Protein AF-A0A5P2AVI6-F1 (afdb_monomer_lite)

Organism: Streptomyces venezuelae (NCBI:txid54571)

pLDDT: mean 83.03, std 14.41, range [40.16, 95.0]

Structure (mmCIF, N/CA/C/O backbone):
data_AF-A0A5P2AVI6-F1
#
_entry.id   AF-A0A5P2AVI6-F1
#
loop_
_atom_site.group_PDB
_atom_site.id
_atom_site.type_symbol
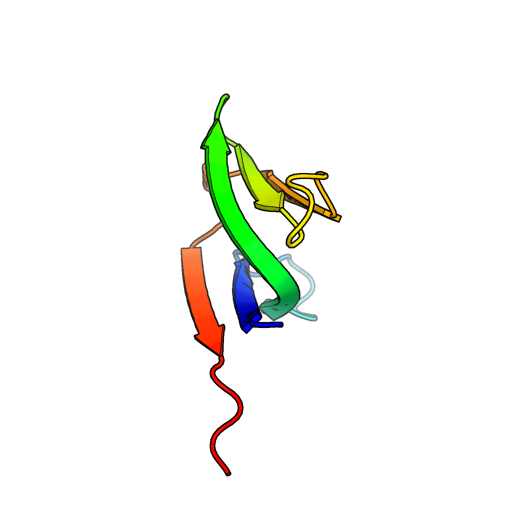_atom_site.label_atom_id
_atom_site.label_alt_id
_atom_site.label_comp_id
_atom_site.label_asym_id
_atom_site.label_entity_id
_atom_site.label_seq_id
_atom_site.pdbx_PDB_ins_code
_atom_site.Cartn_x
_atom_site.Cartn_y
_atom_site.Cartn_z
_atom_site.occupancy
_atom_site.B_iso_or_equiv
_atom_site.auth_seq_id
_atom_site.auth_comp_id
_atom_site.auth_asym_id
_atom_site.auth_atom_id
_atom_site.pdbx_PDB_model_num
ATOM 1 N N . MET A 1 1 ? 13.450 -9.770 -3.198 1.00 70.06 1 MET A N 1
ATOM 2 C CA . MET A 1 1 ? 12.552 -8.800 -2.533 1.00 70.06 1 MET A CA 1
ATOM 3 C C . MET A 1 1 ? 11.454 -8.435 -3.521 1.00 70.06 1 MET A C 1
ATOM 5 O O . MET A 1 1 ? 11.748 -8.444 -4.711 1.00 70.06 1 MET A O 1
ATOM 9 N N . ALA A 1 2 ? 10.203 -8.245 -3.091 1.00 79.50 2 ALA A N 1
ATOM 10 C CA . ALA A 1 2 ? 9.136 -7.853 -4.012 1.00 79.50 2 ALA A CA 1
ATOM 11 C C . ALA A 1 2 ? 9.078 -6.326 -4.118 1.00 79.50 2 ALA A C 1
ATOM 13 O O . ALA A 1 2 ? 9.331 -5.622 -3.143 1.00 79.50 2 ALA A O 1
ATOM 14 N N . SER A 1 3 ? 8.730 -5.817 -5.292 1.00 87.94 3 SER A N 1
ATOM 15 C CA . SER A 1 3 ? 8.425 -4.401 -5.464 1.00 87.94 3 SER A CA 1
ATOM 16 C C . SER A 1 3 ? 6.911 -4.237 -5.528 1.00 87.94 3 SER A C 1
ATOM 18 O O . SER A 1 3 ? 6.220 -5.028 -6.171 1.00 87.94 3 SER A O 1
ATOM 20 N N . TYR A 1 4 ? 6.388 -3.227 -4.848 1.00 89.62 4 TYR A N 1
ATOM 21 C CA . TYR A 1 4 ? 4.984 -2.846 -4.868 1.00 89.62 4 TYR A CA 1
ATOM 22 C C . TYR A 1 4 ? 4.863 -1.433 -5.438 1.00 89.62 4 TYR A C 1
ATOM 24 O O . TYR A 1 4 ? 5.540 -0.515 -4.986 1.00 89.62 4 TYR A O 1
ATOM 32 N N . GLU A 1 5 ? 4.008 -1.259 -6.436 1.00 90.88 5 GLU A N 1
ATOM 33 C CA . GLU A 1 5 ? 3.587 0.038 -6.955 1.00 90.88 5 GLU A CA 1
ATOM 34 C C . GLU A 1 5 ? 2.313 0.460 -6.225 1.00 90.88 5 GLU A C 1
ATOM 36 O O . GLU A 1 5 ? 1.264 -0.178 -6.346 1.00 90.88 5 GLU A O 1
ATOM 41 N N . VAL A 1 6 ? 2.419 1.528 -5.444 1.00 89.88 6 VAL A N 1
ATOM 42 C CA . VAL A 1 6 ? 1.329 2.114 -4.672 1.00 89.88 6 VAL A CA 1
ATOM 43 C C . VAL A 1 6 ? 0.841 3.342 -5.414 1.00 89.88 6 VAL A C 1
ATOM 45 O O . VAL A 1 6 ? 1.565 4.324 -5.546 1.00 89.88 6 VAL A O 1
ATOM 48 N N . THR A 1 7 ? -0.388 3.293 -5.913 1.00 88.50 7 THR A N 1
ATOM 49 C CA . THR A 1 7 ? -1.029 4.453 -6.527 1.00 88.50 7 THR A CA 1
ATOM 50 C C . THR A 1 7 ? -1.757 5.272 -5.465 1.00 88.50 7 THR A C 1
ATOM 52 O O . THR A 1 7 ? -2.736 4.805 -4.873 1.00 88.50 7 THR A O 1
ATOM 55 N N . LEU A 1 8 ? -1.300 6.500 -5.248 1.00 86.00 8 LEU A N 1
ATOM 56 C CA . LEU A 1 8 ? -1.931 7.518 -4.419 1.00 86.00 8 LEU A CA 1
ATOM 57 C C . LEU A 1 8 ? -2.893 8.374 -5.270 1.00 86.00 8 LEU A C 1
ATOM 59 O O . LEU A 1 8 ? -2.749 8.439 -6.492 1.00 86.00 8 LEU A O 1
ATOM 63 N N . PRO A 1 9 ? -3.924 9.013 -4.686 1.00 73.12 9 PRO A N 1
ATOM 64 C CA . PRO A 1 9 ? -4.743 9.968 -5.407 1.00 73.12 9 PRO A CA 1
ATOM 65 C C . PRO A 1 9 ? -3.867 11.133 -5.857 1.00 73.12 9 PRO A C 1
ATOM 67 O O . PRO A 1 9 ? -3.052 11.633 -5.078 1.00 73.12 9 PRO A O 1
ATOM 70 N N . ALA A 1 10 ? -4.094 11.580 -7.090 1.00 63.22 10 ALA A N 1
ATOM 71 C CA . ALA A 1 10 ? -3.434 12.742 -7.655 1.00 63.22 10 ALA A CA 1
ATOM 72 C C . ALA A 1 10 ? -3.484 13.917 -6.690 1.00 63.22 10 ALA A C 1
ATOM 74 O O . ALA A 1 10 ? -4.551 14.462 -6.391 1.00 63.22 10 ALA A O 1
ATOM 75 N N . ARG A 1 11 ? -2.308 14.300 -6.184 1.00 57.19 11 ARG A N 1
ATOM 76 C CA . ARG A 1 11 ? -2.151 15.599 -5.548 1.00 57.19 11 ARG A CA 1
ATOM 77 C C . ARG A 1 11 ? -2.160 16.646 -6.649 1.00 57.19 11 ARG A C 1
ATOM 79 O O . ARG A 1 11 ? -1.604 16.454 -7.724 1.00 57.19 11 ARG A O 1
ATOM 86 N N . VAL A 1 12 ? -2.816 17.759 -6.372 1.00 58.16 12 VAL A N 1
ATOM 87 C CA . VAL A 1 12 ? -2.678 18.977 -7.164 1.00 58.16 12 VAL A CA 1
ATOM 88 C C . VAL A 1 12 ? -1.521 19.750 -6.521 1.00 58.16 12 VAL A C 1
ATOM 90 O O . VAL A 1 12 ? -1.642 20.074 -5.337 1.00 58.16 12 VAL A O 1
ATOM 93 N N . PRO A 1 13 ? -0.397 20.023 -7.214 1.00 53.03 13 PRO A N 1
ATOM 94 C CA . PRO A 1 13 ? -0.119 19.836 -8.643 1.00 53.03 13 PRO A CA 1
ATOM 95 C C . PRO A 1 13 ? 0.322 18.403 -9.036 1.00 53.03 13 PRO A C 1
ATOM 97 O O . PRO A 1 13 ? 0.954 17.717 -8.232 1.00 53.03 13 PRO A O 1
ATOM 100 N N . PRO A 1 14 ? 0.013 17.970 -10.277 1.00 57.69 14 PRO A N 1
ATOM 101 C CA . PRO A 1 14 ? 0.145 16.593 -10.754 1.00 57.69 14 PRO A CA 1
ATOM 102 C C . PRO A 1 14 ? 1.614 16.213 -10.945 1.00 57.69 14 PRO A C 1
ATOM 104 O O . PRO A 1 14 ? 2.248 16.561 -11.940 1.00 57.69 14 PRO A O 1
ATOM 107 N N . GLY A 1 15 ? 2.164 15.496 -9.977 1.00 54.72 15 GLY A N 1
ATOM 108 C CA . GLY A 1 15 ? 3.519 14.977 -10.049 1.00 54.72 15 GLY A CA 1
ATOM 109 C C . GLY A 1 15 ? 3.658 13.792 -9.115 1.00 54.72 15 GLY A C 1
ATOM 110 O O . GLY A 1 15 ? 3.800 13.982 -7.914 1.00 54.72 15 GLY A O 1
ATOM 111 N N . GLN A 1 16 ? 3.645 12.592 -9.698 1.00 63.41 16 GLN A N 1
ATOM 112 C CA . GLN A 1 16 ? 3.943 11.309 -9.056 1.00 63.41 16 GLN A CA 1
ATOM 113 C C . GLN A 1 16 ? 2.792 10.702 -8.229 1.00 63.41 16 GLN A C 1
ATOM 115 O O . GLN A 1 16 ? 2.773 10.719 -7.004 1.00 63.41 16 GLN A O 1
ATOM 120 N N . ASP A 1 17 ? 1.836 10.099 -8.937 1.00 77.69 17 ASP A N 1
ATOM 121 C CA . ASP A 1 17 ? 0.746 9.302 -8.357 1.00 77.69 17 ASP A CA 1
ATOM 122 C C . ASP A 1 17 ? 1.182 7.902 -7.924 1.00 77.69 17 ASP A C 1
ATOM 124 O O . ASP A 1 17 ? 0.426 7.214 -7.253 1.00 77.69 17 ASP A O 1
ATOM 128 N N . VAL A 1 18 ? 2.362 7.441 -8.346 1.00 84.12 18 VAL A N 1
ATOM 129 C CA . VAL A 1 18 ? 2.825 6.068 -8.123 1.00 84.12 18 VAL A CA 1
ATOM 130 C C . VAL A 1 18 ? 4.129 6.079 -7.341 1.00 84.12 18 VAL A C 1
ATOM 132 O O . VAL A 1 18 ? 5.158 6.528 -7.850 1.00 84.12 18 VAL A O 1
ATOM 135 N N . GLU A 1 19 ? 4.091 5.533 -6.130 1.00 86.31 19 GLU A N 1
ATOM 136 C CA . GLU A 1 19 ? 5.275 5.264 -5.320 1.00 86.31 19 GLU A CA 1
ATOM 137 C C . GLU A 1 19 ? 5.677 3.797 -5.444 1.00 86.31 19 GLU A C 1
ATOM 139 O O . GLU A 1 19 ? 4.846 2.891 -5.372 1.00 86.31 19 GLU A O 1
ATOM 144 N N . LYS A 1 20 ? 6.971 3.555 -5.650 1.00 89.06 20 LYS A N 1
ATOM 145 C CA . LYS A 1 20 ? 7.541 2.209 -5.691 1.00 89.06 20 LYS A CA 1
ATOM 146 C C . LYS A 1 20 ? 8.136 1.889 -4.333 1.00 89.06 20 LYS A C 1
ATOM 148 O O . LYS A 1 20 ? 9.016 2.602 -3.862 1.00 89.06 20 LYS A O 1
ATOM 153 N N . VAL A 1 21 ? 7.664 0.808 -3.730 1.00 89.94 21 VAL A N 1
ATOM 154 C CA . VAL A 1 21 ? 8.063 0.363 -2.398 1.00 89.94 21 VAL A CA 1
ATOM 155 C C . VAL A 1 21 ? 8.638 -1.035 -2.502 1.00 89.94 21 VAL A C 1
ATOM 157 O O . VAL A 1 21 ? 7.964 -1.966 -2.939 1.00 89.94 21 VAL A O 1
ATOM 160 N N . GLU A 1 22 ? 9.887 -1.199 -2.090 1.00 91.12 22 GLU A N 1
ATOM 161 C CA . GLU A 1 22 ? 10.491 -2.520 -1.966 1.00 91.12 22 GLU A CA 1
ATOM 162 C C . GLU A 1 22 ? 10.175 -3.092 -0.589 1.00 91.12 22 GLU A C 1
ATOM 164 O O . GLU A 1 22 ? 10.568 -2.543 0.437 1.00 91.12 22 GLU A O 1
ATOM 169 N N . ALA A 1 23 ? 9.439 -4.198 -0.566 1.00 91.56 23 ALA A N 1
ATOM 170 C CA . ALA A 1 23 ? 9.004 -4.842 0.662 1.00 91.56 23 ALA A CA 1
ATOM 171 C C . ALA A 1 23 ? 8.888 -6.355 0.462 1.00 91.56 23 ALA A C 1
ATOM 173 O O . ALA A 1 23 ? 8.786 -6.862 -0.657 1.00 91.56 23 ALA A O 1
ATOM 174 N N . ALA A 1 24 ? 8.914 -7.113 1.550 1.00 91.25 24 ALA A N 1
ATOM 175 C CA . ALA A 1 24 ? 8.531 -8.517 1.500 1.00 91.25 24 ALA A CA 1
ATOM 176 C C . ALA A 1 24 ? 7.005 -8.644 1.427 1.00 91.25 24 ALA A C 1
ATOM 178 O O . ALA A 1 24 ? 6.488 -9.350 0.558 1.00 91.25 24 ALA A O 1
ATOM 179 N N . ASP A 1 25 ? 6.305 -7.900 2.281 1.00 91.31 25 ASP A N 1
ATOM 180 C CA . ASP A 1 25 ? 4.857 -7.983 2.461 1.00 91.31 25 ASP A CA 1
ATOM 181 C C . ASP A 1 25 ? 4.254 -6.620 2.847 1.00 91.31 25 ASP A C 1
ATOM 183 O O . ASP A 1 25 ? 4.986 -5.643 3.044 1.00 91.31 25 ASP A O 1
ATOM 187 N N . TYR A 1 26 ? 2.925 -6.540 2.935 1.00 92.00 26 TYR A N 1
ATOM 188 C CA . TYR A 1 26 ? 2.232 -5.364 3.449 1.00 92.00 26 TYR A CA 1
ATOM 189 C C . TYR A 1 26 ? 1.009 -5.759 4.277 1.00 92.00 26 TYR A C 1
ATOM 191 O O . TYR A 1 26 ? 0.297 -6.708 3.960 1.00 92.00 26 TYR A O 1
ATOM 199 N N . LYS A 1 27 ? 0.715 -4.971 5.310 1.00 93.69 27 LYS A N 1
ATOM 200 C CA . LYS A 1 27 ? -0.467 -5.135 6.160 1.00 93.69 27 LYS A CA 1
ATOM 201 C C . LYS A 1 27 ? -1.225 -3.828 6.315 1.00 93.69 27 LYS A C 1
ATOM 203 O O . LYS A 1 27 ? -0.623 -2.758 6.290 1.00 93.69 27 LYS A O 1
ATOM 208 N N . VAL A 1 28 ? -2.540 -3.916 6.493 1.00 93.25 28 VAL A N 1
ATOM 209 C CA . VAL A 1 28 ? -3.390 -2.755 6.778 1.00 93.25 28 VAL A CA 1
ATOM 210 C C . VAL A 1 28 ? -3.735 -2.751 8.263 1.00 93.25 28 VAL A C 1
ATOM 212 O O . VAL A 1 28 ? -4.355 -3.692 8.747 1.00 93.25 28 VAL A O 1
ATOM 215 N N . GLU A 1 29 ? -3.315 -1.715 8.982 1.00 94.25 29 GLU A N 1
ATOM 216 C CA . GLU A 1 29 ? -3.491 -1.565 10.433 1.00 94.25 29 GLU A CA 1
ATOM 217 C C . GLU A 1 29 ? -3.732 -0.081 10.742 1.00 94.25 29 GLU A C 1
ATOM 219 O O . GLU A 1 29 ? -3.137 0.778 10.098 1.00 94.25 29 GLU A O 1
ATOM 224 N N . ASP A 1 30 ? -4.648 0.237 11.659 1.00 93.00 30 ASP A N 1
ATOM 225 C CA . ASP A 1 30 ? -4.957 1.619 12.077 1.00 93.00 30 ASP A CA 1
ATOM 226 C C . ASP A 1 30 ? -5.301 2.603 10.936 1.00 93.00 30 ASP A C 1
ATOM 228 O O . ASP A 1 30 ? -5.094 3.810 11.044 1.00 93.00 30 ASP A O 1
ATOM 232 N N . GLY A 1 31 ? -5.825 2.104 9.811 1.00 92.19 31 GLY A N 1
ATOM 233 C CA . GLY A 1 31 ? -6.098 2.930 8.630 1.00 92.19 31 GLY A CA 1
ATOM 234 C C . GLY A 1 31 ? -4.849 3.284 7.818 1.00 92.19 31 GLY A C 1
ATOM 235 O O . GLY A 1 31 ? -4.902 4.177 6.974 1.00 92.19 31 GLY A O 1
ATOM 236 N N . PHE A 1 32 ? -3.739 2.574 8.025 1.00 94.06 32 PHE A N 1
ATOM 237 C CA . PHE A 1 32 ? -2.505 2.688 7.259 1.00 94.06 32 PHE A CA 1
ATOM 238 C C . PHE A 1 32 ? -2.132 1.360 6.603 1.00 94.06 32 PHE A C 1
ATOM 240 O O . PHE A 1 32 ? -2.275 0.288 7.178 1.00 94.06 32 PHE A O 1
ATOM 247 N N . VAL A 1 33 ? -1.606 1.438 5.387 1.00 94.06 33 VAL A N 1
ATOM 248 C CA . VAL A 1 33 ? -0.915 0.347 4.706 1.00 94.06 33 VAL A CA 1
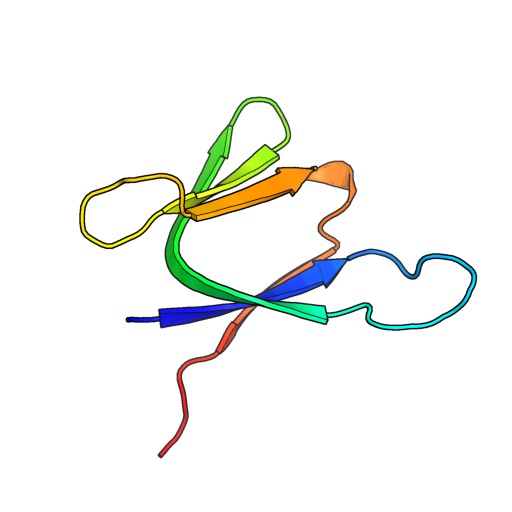ATOM 249 C C . VAL A 1 33 ? 0.550 0.408 5.123 1.00 94.06 33 VAL A C 1
ATOM 251 O O . VAL A 1 33 ? 1.266 1.320 4.711 1.00 94.06 33 VAL A O 1
ATOM 254 N N . HIS A 1 34 ? 1.000 -0.548 5.927 1.00 95.00 34 HIS A N 1
ATOM 255 C CA . HIS A 1 34 ? 2.394 -0.713 6.322 1.00 95.00 34 HIS A CA 1
ATOM 256 C C . HIS A 1 34 ? 3.070 -1.755 5.443 1.00 95.00 34 HIS A C 1
ATOM 258 O O . HIS A 1 34 ? 2.648 -2.906 5.410 1.00 95.00 34 HIS A O 1
ATOM 264 N N . PHE A 1 35 ? 4.156 -1.370 4.790 1.00 93.94 35 PHE A N 1
ATOM 265 C CA . PHE A 1 35 ? 5.021 -2.282 4.057 1.00 93.94 35 PHE A CA 1
ATOM 266 C C . PHE A 1 35 ? 6.144 -2.760 4.971 1.00 93.94 35 PHE A C 1
ATOM 268 O O . PHE A 1 35 ? 6.763 -1.945 5.663 1.00 93.94 35 PHE A O 1
ATOM 275 N N . THR A 1 36 ? 6.404 -4.065 4.975 1.00 94.44 36 THR A N 1
ATOM 276 C CA . THR A 1 36 ? 7.416 -4.695 5.827 1.00 94.44 36 THR A CA 1
ATOM 277 C C . THR A 1 36 ? 8.471 -5.423 5.010 1.00 94.44 36 THR A C 1
ATOM 279 O O . THR A 1 36 ? 8.154 -6.079 4.016 1.00 94.44 36 THR A O 1
ATOM 282 N N . ASP A 1 37 ? 9.729 -5.337 5.433 1.00 92.06 37 ASP A N 1
ATOM 283 C CA . ASP A 1 37 ? 10.818 -6.144 4.876 1.00 92.06 37 ASP A CA 1
ATOM 284 C C . ASP A 1 37 ? 10.727 -7.626 5.303 1.00 92.06 37 ASP A C 1
ATOM 286 O O . ASP A 1 37 ? 9.786 -8.045 5.979 1.00 92.06 37 ASP A O 1
ATOM 290 N N . GLN A 1 38 ? 11.701 -8.451 4.895 1.00 89.12 38 GLN A N 1
ATOM 291 C CA . GLN A 1 38 ? 11.733 -9.880 5.249 1.00 89.12 38 GLN A CA 1
ATOM 292 C C . GLN A 1 38 ? 11.953 -10.140 6.746 1.00 89.12 38 GLN A C 1
ATOM 294 O O . GLN A 1 38 ? 11.636 -11.230 7.217 1.00 89.12 38 GLN A O 1
ATOM 299 N N . ALA A 1 39 ? 12.478 -9.164 7.489 1.00 91.00 39 ALA A N 1
ATOM 300 C CA . ALA A 1 39 ? 12.626 -9.237 8.937 1.00 91.00 39 ALA A CA 1
ATOM 301 C C . ALA A 1 39 ? 11.348 -8.789 9.678 1.00 91.00 39 ALA A C 1
ATOM 303 O O . ALA A 1 39 ? 11.295 -8.863 10.903 1.00 91.00 39 ALA A O 1
ATOM 304 N N . GLY A 1 40 ? 10.318 -8.335 8.951 1.00 88.31 40 GLY A N 1
ATOM 305 C CA . GLY A 1 40 ? 9.080 -7.798 9.515 1.00 88.31 40 GLY A CA 1
ATOM 306 C C . GLY A 1 40 ? 9.182 -6.330 9.943 1.00 88.31 40 GLY A C 1
ATOM 307 O O . GLY A 1 40 ? 8.244 -5.805 10.548 1.00 88.31 40 GLY A O 1
ATOM 308 N N . SER A 1 41 ? 10.286 -5.647 9.633 1.00 93.00 41 SER A N 1
ATOM 309 C CA . SER A 1 41 ? 10.466 -4.234 9.972 1.00 93.00 41 SER A CA 1
ATOM 310 C C . SER A 1 41 ? 9.679 -3.357 9.008 1.00 93.00 41 SER A C 1
ATOM 312 O O . SER A 1 41 ? 9.669 -3.595 7.800 1.00 93.00 41 SER A O 1
ATOM 314 N N . LYS A 1 42 ? 9.012 -2.324 9.532 1.00 93.12 42 LYS A N 1
ATOM 315 C CA . LYS A 1 42 ? 8.255 -1.362 8.721 1.00 93.12 42 LYS A CA 1
ATOM 316 C C . LYS A 1 42 ? 9.229 -0.521 7.889 1.00 93.12 42 LYS A C 1
ATOM 318 O O . LYS A 1 42 ? 10.036 0.207 8.457 1.00 93.12 42 LYS A O 1
ATOM 323 N N . VAL A 1 43 ? 9.120 -0.598 6.564 1.00 92.81 43 VAL A N 1
ATOM 324 C CA . VAL A 1 43 ? 9.966 0.158 5.621 1.00 92.81 43 VAL A CA 1
ATOM 325 C C . VAL A 1 43 ? 9.236 1.335 4.978 1.00 92.81 43 VAL A C 1
ATOM 327 O O . VAL A 1 43 ? 9.857 2.348 4.676 1.00 92.81 43 VAL A O 1
ATOM 330 N N . ALA A 1 44 ? 7.914 1.240 4.813 1.00 91.75 44 ALA A N 1
ATOM 331 C CA . ALA A 1 4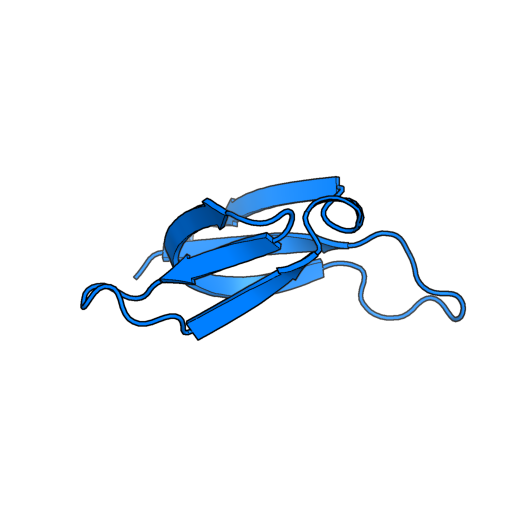4 ? 7.083 2.341 4.332 1.00 91.75 44 ALA A CA 1
ATOM 332 C C . ALA A 1 44 ? 5.676 2.268 4.930 1.00 91.75 44 ALA A C 1
ATOM 334 O O . ALA A 1 44 ? 5.233 1.219 5.407 1.00 91.75 44 ALA A O 1
ATOM 335 N N . SER A 1 45 ? 4.965 3.394 4.952 1.00 93.06 45 SER A N 1
ATOM 336 C CA . SER A 1 45 ? 3.594 3.465 5.462 1.00 93.06 45 SER A CA 1
ATOM 337 C C . SER A 1 45 ? 2.794 4.546 4.750 1.00 93.06 45 SER A C 1
ATOM 339 O O . SER A 1 45 ? 3.253 5.680 4.641 1.00 93.06 45 SER A O 1
ATOM 341 N N . PHE A 1 46 ? 1.580 4.210 4.319 1.00 90.88 46 PHE A N 1
ATOM 342 C CA . PHE A 1 46 ? 0.676 5.124 3.614 1.00 90.88 46 PHE A CA 1
ATOM 343 C C . PHE A 1 46 ? -0.691 5.104 4.273 1.00 90.88 46 PHE A C 1
ATOM 345 O O . PHE A 1 46 ? -1.120 4.066 4.760 1.00 90.88 46 PHE A O 1
ATOM 352 N N . GLN A 1 47 ? -1.404 6.227 4.279 1.00 91.81 47 GLN A N 1
ATOM 353 C CA . GLN A 1 47 ? -2.798 6.238 4.729 1.00 91.81 47 GLN A CA 1
ATOM 354 C C . GLN A 1 47 ? -3.639 5.390 3.772 1.00 91.81 47 GLN A C 1
ATOM 356 O O . GLN A 1 47 ? -3.654 5.665 2.576 1.00 91.81 47 GLN A O 1
ATOM 361 N N . ALA A 1 48 ? -4.341 4.380 4.282 1.00 90.00 48 ALA A N 1
ATOM 362 C CA . ALA 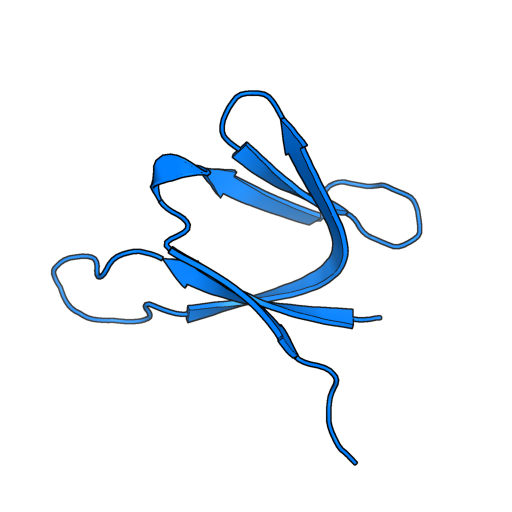A 1 48 ? -5.132 3.450 3.481 1.00 90.00 48 ALA A CA 1
ATOM 363 C C . ALA A 1 48 ? -6.231 4.169 2.684 1.00 90.00 48 ALA A C 1
ATOM 365 O O . ALA A 1 48 ? -6.457 3.839 1.526 1.00 90.00 48 ALA A O 1
ATOM 366 N N . GLU A 1 49 ? -6.836 5.220 3.249 1.00 89.44 49 GLU A N 1
ATOM 367 C CA . GLU A 1 49 ? -7.798 6.087 2.544 1.00 89.44 49 GLU A CA 1
ATOM 368 C C . GLU A 1 49 ? -7.187 6.813 1.329 1.00 89.44 49 GLU A C 1
ATOM 370 O O . GLU A 1 49 ? -7.892 7.183 0.391 1.00 89.44 49 GLU A O 1
ATOM 375 N N . LYS A 1 50 ? -5.861 7.003 1.330 1.00 86.38 50 LYS A N 1
ATOM 376 C CA . LY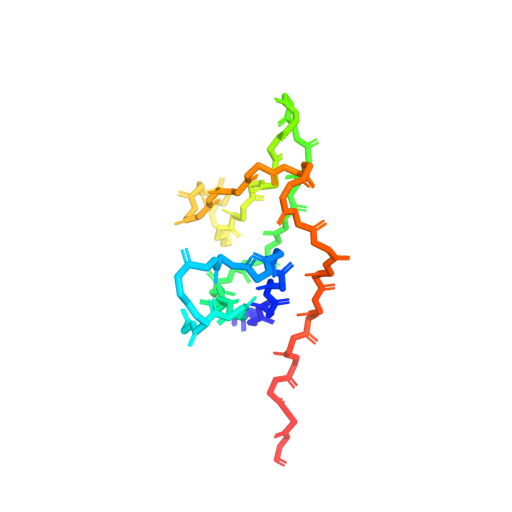S A 1 50 ? -5.089 7.607 0.239 1.00 86.38 50 LYS A CA 1
ATOM 377 C C . LYS A 1 50 ? -4.455 6.562 -0.668 1.00 86.38 50 LYS A C 1
ATOM 379 O O . LYS A 1 50 ? -3.715 6.934 -1.563 1.00 86.38 50 LYS A O 1
ATOM 384 N N . VAL A 1 51 ? -4.695 5.272 -0.484 1.00 89.12 51 VAL A N 1
ATOM 385 C CA . VAL A 1 51 ? -4.171 4.256 -1.398 1.00 89.12 51 VAL A CA 1
ATOM 386 C C . VAL A 1 51 ? -5.300 3.816 -2.317 1.00 89.12 51 VAL A C 1
ATOM 388 O O . VAL A 1 51 ? -6.266 3.200 -1.882 1.00 89.12 51 VAL A O 1
ATOM 391 N N . ARG A 1 52 ? -5.192 4.140 -3.609 1.00 87.44 52 ARG A N 1
ATOM 392 C CA . ARG A 1 52 ? -6.184 3.717 -4.613 1.00 87.44 52 ARG A CA 1
ATOM 393 C C . ARG A 1 52 ? -5.925 2.300 -5.095 1.00 87.44 52 ARG A C 1
ATOM 395 O O . ARG A 1 52 ? -6.864 1.566 -5.383 1.00 87.44 52 ARG A O 1
ATOM 402 N N . MET A 1 53 ? -4.654 1.940 -5.237 1.00 89.50 53 MET A N 1
ATOM 403 C CA . MET A 1 53 ? -4.248 0.643 -5.757 1.00 89.50 53 MET A CA 1
ATOM 404 C C . MET A 1 53 ? -2.872 0.274 -5.217 1.00 89.50 53 MET A C 1
ATOM 406 O O . MET A 1 53 ? -1.994 1.126 -5.122 1.00 89.50 53 MET A O 1
ATOM 410 N N . ILE A 1 54 ? -2.686 -1.003 -4.898 1.00 90.56 54 ILE A N 1
ATOM 411 C CA . ILE A 1 54 ? -1.375 -1.596 -4.639 1.00 90.56 54 ILE A CA 1
ATOM 412 C C . ILE A 1 54 ? -1.222 -2.721 -5.647 1.00 90.56 54 ILE A C 1
ATOM 414 O O . ILE A 1 54 ? -2.031 -3.650 -5.672 1.00 90.56 54 ILE A O 1
ATOM 418 N N . ARG A 1 55 ? -0.194 -2.645 -6.484 1.00 89.25 55 ARG A N 1
ATOM 419 C CA . ARG A 1 55 ? 0.142 -3.705 -7.427 1.00 89.25 55 ARG A CA 1
ATOM 420 C C . ARG A 1 55 ? 1.505 -4.265 -7.073 1.00 89.25 55 ARG A C 1
ATOM 422 O O . ARG A 1 55 ? 2.465 -3.521 -6.941 1.00 89.25 55 ARG A O 1
ATOM 429 N N . LYS A 1 56 ? 1.608 -5.587 -6.953 1.00 86.25 56 LYS A N 1
ATOM 430 C CA . LYS A 1 56 ? 2.907 -6.251 -6.853 1.00 86.25 56 LYS A CA 1
ATOM 431 C C . LYS A 1 56 ? 3.571 -6.211 -8.227 1.00 86.25 56 LYS A C 1
ATOM 433 O O . LYS A 1 56 ? 3.139 -6.897 -9.153 1.00 86.25 56 LYS A O 1
ATOM 438 N N . SER A 1 57 ? 4.604 -5.399 -8.359 1.00 77.81 57 SER A N 1
ATOM 439 C CA . SER A 1 57 ? 5.478 -5.361 -9.523 1.00 77.81 57 SER A CA 1
ATOM 440 C C . SER A 1 57 ? 6.500 -6.473 -9.333 1.00 77.81 57 SER A C 1
ATOM 442 O O . SER A 1 57 ? 7.606 -6.277 -8.836 1.00 77.81 57 SER A O 1
ATOM 444 N N . SER A 1 58 ? 6.106 -7.698 -9.679 1.00 64.88 58 SER A N 1
ATOM 445 C CA . SER A 1 58 ? 7.091 -8.726 -9.992 1.00 64.88 58 SER A CA 1
ATOM 446 C C . SER A 1 58 ? 7.878 -8.194 -11.182 1.00 64.88 58 SER A C 1
ATOM 448 O O . SER A 1 58 ? 7.295 -8.064 -12.260 1.00 64.88 58 SER A O 1
ATOM 450 N N . ALA A 1 59 ? 9.147 -7.830 -10.988 1.00 50.34 59 ALA A N 1
ATOM 451 C CA . ALA A 1 59 ? 10.059 -7.613 -12.102 1.00 50.34 59 ALA A CA 1
ATOM 452 C C . ALA A 1 59 ? 9.885 -8.802 -13.063 1.00 50.34 59 ALA A C 1
ATOM 454 O O . ALA A 1 59 ? 10.185 -9.938 -12.698 1.00 50.34 59 ALA A O 1
ATOM 455 N N . SER A 1 60 ? 9.256 -8.562 -14.217 1.00 41.47 60 SER A N 1
ATOM 456 C CA . SER A 1 60 ? 9.218 -9.550 -15.290 1.00 41.47 60 SER A CA 1
ATOM 457 C C . SER A 1 60 ? 10.548 -9.459 -16.012 1.00 41.47 60 SER A C 1
ATOM 459 O O . SER A 1 60 ? 11.053 -8.357 -16.228 1.00 41.47 60 SER A O 1
ATOM 461 N N . SER A 1 61 ? 11.099 -10.642 -16.253 1.00 40.16 61 SER A N 1
ATOM 462 C CA . SER A 1 61 ? 12.397 -10.936 -16.853 1.00 40.16 61 SER A CA 1
ATOM 463 C C . SER A 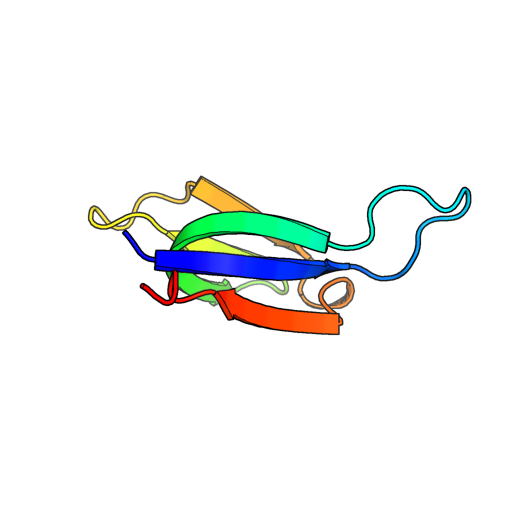1 61 ? 12.686 -10.199 -18.153 1.00 40.16 61 SER A C 1
ATOM 465 O O . SER A 1 61 ? 11.727 -9.913 -18.902 1.00 40.16 61 SER A O 1
#

Sequence (61 aa):
MASYEVTLPARVPPGQDVEKVEAADYKVEDGFVHFTDQAGSKVASFQAEKVRMIRKSSASS

Radius of gyration: 11.82 Å; chains: 1; bounding box: 20×31×29 Å

Secondary structure (DSSP, 8-state):
-EEEEEE---PSS----EEEEEESEEEEETTEEEEE-TT--EEEEEEGGG--EEEEE----

Foldseek 3Di:
DWKKWWAFPADPVGDDRTDIDDAPDWDQDPQKIFGHHPVRDTPDIDRVVGTPDIDTPPPDD